Protein 2QGO (pdb70)

InterPro domains:
  IPR000361 Core domain, A-type assembly protein ATAP [PF01521] (3-112)
  IPR035903 HesB-like domain superfamily [G3DSA:2.60.300.12] (1-131)
  IPR035903 HesB-like domain superfamily [SSF89360] (2-110)

Sequence (114 aa):
LNIKFTDNAVDYLKRREILDKILILITDDGGGKYSIHFSIIWLDKVDPDYPVKIANEQNVKIYTSDFDKTMLGPNMVMDYNAGSLSLSSDEGLLDGSVDIGNGAALLKANKNVQ

Structure (mmCIF, N/CA/C/O backbone):
data_2QGO
#
_entry.id   2QGO
#
_cell.length_a   61.261
_cell.length_b   61.261
_cell.length_c   40.442
_cell.angle_alpha   90.00
_cell.angle_beta   90.00
_cell.angle_gamma   90.00
#
_symmetry.space_group_name_H-M   'P 41'
#
loop_
_entity.id
_entity.type
_entity.pdbx_description
1 polymer 'Putative Fe-S biosynthesis protein'
2 water water
#
loop_
_atom_site.group_PDB
_atom_site.id
_atom_site.type_symbol
_atom_site.label_atom_id
_atom_site.label_alt_id
_atom_site.label_comp_id
_atom_site.label_asym_id
_atom_site.label_entity_id
_atom_site.label_seq_id
_atom_site.pdbx_PDB_ins_code
_atom_site.Cartn_x
_atom_site.Cartn_y
_atom_site.Cartn_z
_atom_site.occupancy
_atom_site.B_iso_or_equiv
_atom_site.auth_seq_id
_atom_site.auth_comp_id
_atom_site.auth_asym_id
_atom_site.auth_atom_id
_atom_site.pdbx_PDB_model_num
ATOM 1 N N . LEU A 1 4 ? -12.132 28.154 23.308 1.00 33.62 4 LEU A N 1
ATOM 2 C CA . LEU A 1 4 ? -10.760 27.583 23.475 1.00 32.51 4 LEU A CA 1
ATOM 3 C C . LEU A 1 4 ? -9.781 28.263 22.540 1.00 30.65 4 LEU A C 1
ATOM 4 O O . LEU A 1 4 ? -10.048 28.418 21.350 1.00 29.10 4 LEU A O 1
ATOM 9 N N . ASN A 1 5 ? -8.638 28.663 23.068 1.00 28.52 5 ASN A N 1
ATOM 10 C CA . ASN A 1 5 ? -7.628 29.262 22.220 1.00 28.38 5 AS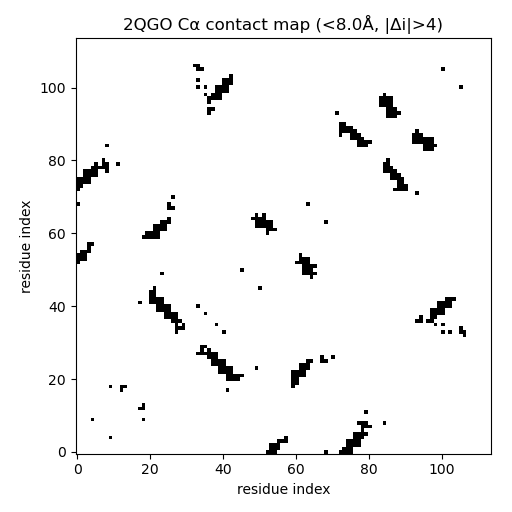N A CA 1
ATOM 11 C C . ASN A 1 5 ? -6.288 28.773 22.743 1.00 27.42 5 ASN A C 1
ATOM 12 O O . ASN A 1 5 ? -6.159 28.404 23.917 1.00 26.57 5 ASN A O 1
ATOM 17 N N . ILE A 1 6 ? -5.292 28.750 21.872 1.00 25.26 6 ILE A N 1
ATOM 18 C CA . ILE A 1 6 ? -3.987 28.263 22.273 1.00 25.87 6 ILE A CA 1
ATOM 19 C C . ILE A 1 6 ? -2.871 28.984 21.550 1.00 25.19 6 ILE A C 1
ATOM 20 O O . ILE A 1 6 ? -3.050 29.468 20.437 1.00 26.57 6 ILE A O 1
ATOM 25 N N . LYS A 1 7 ? -1.714 29.046 22.188 1.00 25.82 7 LYS A N 1
ATOM 26 C CA . LYS A 1 7 ? -0.547 29.677 21.584 1.00 27.53 7 LYS A CA 1
ATOM 27 C C . LYS A 1 7 ? 0.638 28.738 21.777 1.00 26.77 7 LYS A C 1
ATOM 28 O O . LYS A 1 7 ? 0.749 28.079 22.818 1.00 24.11 7 LYS A O 1
ATOM 34 N N . PHE A 1 8 ? 1.502 28.658 20.766 1.00 26.09 8 PHE A N 1
ATOM 35 C CA . PHE A 1 8 ? 2.690 27.809 20.834 1.00 25.99 8 PHE A CA 1
ATOM 36 C C . PHE A 1 8 ? 3.913 28.716 20.919 1.00 27.06 8 PHE A C 1
ATOM 37 O O . PHE A 1 8 ? 4.093 29.594 20.074 1.00 25.73 8 PHE A O 1
ATOM 45 N N . THR A 1 9 ? 4.754 28.509 21.928 1.00 26.42 9 THR A N 1
ATOM 46 C CA . THR A 1 9 ? 5.956 29.322 22.071 1.00 27.00 9 THR A CA 1
ATOM 47 C C . THR A 1 9 ? 6.906 29.035 20.904 1.00 27.77 9 THR A C 1
ATOM 48 O O . THR A 1 9 ? 6.696 28.089 20.139 1.00 26.81 9 THR A O 1
ATOM 52 N N . ASP A 1 10 ? 7.949 29.847 20.767 1.00 27.11 10 ASP A N 1
ATOM 53 C CA . ASP A 1 10 ? 8.905 29.642 19.689 1.00 28.64 10 ASP A CA 1
ATOM 54 C C . ASP A 1 10 ? 9.540 28.258 19.752 1.00 28.22 10 ASP A C 1
ATOM 55 O O . ASP A 1 10 ? 9.721 27.602 18.727 1.00 27.42 10 ASP A O 1
ATOM 60 N N . ASN A 1 11 ? 9.883 27.816 20.955 1.00 28.66 11 ASN A N 1
ATOM 61 C CA . ASN A 1 11 ? 10.506 26.510 21.131 1.00 28.68 11 ASN A CA 1
ATOM 62 C C . ASN A 1 11 ? 9.548 25.367 20.802 1.00 28.58 11 ASN A C 1
ATOM 63 O O . ASN A 1 11 ? 9.973 24.328 20.293 1.00 28.85 11 ASN A O 1
ATOM 68 N N . ALA A 1 12 ? 8.258 25.551 21.086 1.00 26.68 12 ALA A N 1
ATOM 69 C CA . ALA A 1 12 ? 7.273 24.522 20.773 1.00 25.93 12 ALA A CA 1
ATOM 70 C C . ALA A 1 12 ? 7.124 24.446 19.252 1.00 25.02 12 ALA A C 1
ATOM 71 O O . ALA A 1 12 ? 7.098 23.359 18.672 1.00 24.87 12 ALA A O 1
ATOM 73 N N . VAL A 1 13 ? 7.036 25.610 18.609 1.00 25.60 13 VAL A N 1
ATOM 74 C CA . VAL A 1 13 ? 6.904 25.675 17.155 1.00 26.24 13 VAL A CA 1
ATOM 75 C C . VAL A 1 13 ? 8.109 25.021 16.469 1.00 26.14 13 VAL A C 1
ATOM 76 O O . VAL A 1 13 ? 7.953 24.219 15.544 1.00 25.03 13 VAL A O 1
ATOM 80 N N . ASP A 1 14 ? 9.310 25.371 16.919 1.00 27.49 14 ASP A N 1
ATOM 81 C CA . ASP A 1 14 ? 10.521 24.794 16.344 1.00 28.62 14 ASP A CA 1
ATOM 82 C C . ASP A 1 14 ? 10.490 23.282 16.471 1.00 27.48 14 ASP A C 1
ATOM 83 O O . ASP A 1 14 ? 10.771 22.562 15.514 1.00 27.63 14 ASP A O 1
ATOM 88 N N . TYR A 1 15 ? 10.140 22.808 17.661 1.00 27.26 15 TYR A N 1
ATOM 89 C CA . TYR A 1 15 ? 10.078 21.376 17.908 1.00 27.66 15 TYR A CA 1
ATOM 90 C C . TYR A 1 15 ? 9.075 20.689 16.969 1.00 26.83 15 TYR A C 1
ATOM 91 O O . TYR A 1 15 ? 9.408 19.713 16.297 1.00 26.03 15 TYR A O 1
ATOM 100 N N . LEU A 1 16 ? 7.849 21.197 16.925 1.00 27.04 16 LEU A N 1
ATOM 101 C CA . LEU A 1 16 ? 6.834 20.608 16.054 1.00 27.26 16 LEU A CA 1
ATOM 102 C C . LEU A 1 16 ? 7.359 20.534 14.623 1.00 27.93 16 LEU A C 1
ATOM 103 O O . LEU A 1 16 ? 7.061 19.587 13.892 1.00 25.47 16 LEU A O 1
ATOM 108 N N . LYS A 1 17 ? 8.146 21.541 14.241 1.00 28.33 17 LYS A N 1
ATOM 109 C CA . LYS A 1 17 ? 8.757 21.602 12.917 1.00 30.18 17 LYS A CA 1
ATOM 110 C C . LYS A 1 17 ? 9.815 20.507 12.740 1.00 30.73 17 LYS A C 1
ATOM 111 O O . LYS A 1 17 ? 9.851 19.840 11.705 1.00 29.05 17 LYS A O 1
ATOM 117 N N . ARG A 1 18 ? 10.683 20.335 13.738 1.00 30.60 18 ARG A N 1
ATOM 118 C CA . ARG A 1 18 ? 11.722 19.302 13.676 1.00 32.29 18 ARG A CA 1
ATOM 119 C C . ARG A 1 18 ? 11.080 17.929 13.542 1.00 31.77 18 ARG A C 1
ATOM 120 O O . ARG A 1 18 ? 11.689 16.997 13.028 1.00 31.84 18 ARG A O 1
ATOM 128 N N . ARG A 1 19 ? 9.852 17.813 14.038 1.00 31.03 19 ARG A N 1
ATOM 129 C CA . ARG A 1 19 ? 9.108 16.564 13.979 1.00 31.18 19 ARG A CA 1
ATOM 130 C C . ARG A 1 19 ? 8.219 16.495 12.734 1.00 29.75 19 ARG A C 1
ATOM 131 O O . ARG A 1 19 ? 7.484 15.528 12.527 1.00 29.57 19 ARG A O 1
ATOM 139 N N . GLU A 1 20 ? 8.297 17.533 11.910 1.00 28.80 20 GLU A N 1
ATOM 140 C CA . GLU A 1 20 ? 7.538 17.614 10.662 1.00 29.53 20 GLU A CA 1
ATOM 141 C C . GLU A 1 20 ? 6.029 17.476 10.812 1.00 28.59 20 GLU A C 1
ATOM 142 O O . GLU A 1 20 ? 5.382 16.898 9.942 1.00 28.60 20 GLU A O 1
ATOM 148 N N . ILE A 1 21 ? 5.454 18.002 11.887 1.00 26.29 21 ILE A N 1
ATOM 149 C CA . ILE A 1 21 ? 4.015 17.870 12.074 1.00 26.70 21 ILE A CA 1
ATOM 150 C C . ILE A 1 21 ? 3.260 19.183 12.299 1.00 26.12 21 ILE A C 1
ATOM 151 O O . ILE A 1 21 ? 2.058 19.165 12.531 1.00 24.86 21 ILE A O 1
ATOM 156 N N . LEU A 1 22 ? 3.963 20.313 12.233 1.00 26.85 22 LEU A N 1
ATOM 157 C CA . LEU A 1 22 ? 3.337 21.614 12.463 1.00 28.31 22 LEU A CA 1
ATOM 158 C C . LEU A 1 22 ? 2.271 21.964 11.422 1.00 26.88 22 LEU A C 1
ATOM 159 O O . LEU A 1 22 ? 1.339 22.720 11.691 1.00 28.19 22 LEU A O 1
ATOM 164 N N . ASP A 1 23 ? 2.422 21.395 10.236 1.00 26.88 23 ASP A N 1
ATOM 165 C CA . ASP A 1 23 ? 1.522 21.625 9.114 1.00 27.39 23 ASP A CA 1
ATOM 166 C C . ASP A 1 23 ? 0.405 20.586 9.048 1.00 25.90 23 ASP A C 1
ATOM 167 O O . ASP A 1 23 ? -0.431 20.621 8.151 1.00 25.96 23 ASP A O 1
ATOM 172 N N . LYS A 1 24 ? 0.400 19.658 9.995 1.00 25.00 24 LYS A N 1
ATOM 173 C CA . LYS A 1 24 ? -0.585 18.592 10.013 1.00 24.18 24 LYS A CA 1
ATOM 174 C C . LYS A 1 24 ? -1.863 18.924 10.772 1.00 25.00 24 LYS A C 1
ATOM 175 O O . LYS A 1 24 ? -1.984 19.975 11.403 1.00 22.19 24 LYS A O 1
ATOM 181 N N . ILE A 1 25 ? -2.820 18.002 10.700 1.00 23.16 25 ILE A N 1
ATOM 182 C CA . ILE A 1 25 ? -4.055 18.157 11.438 1.00 22.93 25 ILE A CA 1
ATOM 183 C C . ILE A 1 25 ? -3.663 17.707 12.841 1.00 22.64 25 ILE A C 1
ATOM 184 O O . ILE A 1 25 ? -3.227 16.570 13.034 1.00 22.46 25 ILE A O 1
ATOM 189 N N . LEU A 1 26 ? -3.786 18.594 13.816 1.00 21.65 26 LEU A N 1
ATOM 190 C CA . LEU A 1 26 ? -3.421 18.236 15.184 1.00 21.90 26 LEU A CA 1
ATOM 191 C C . LEU A 1 26 ? -4.649 18.081 16.063 1.00 22.23 26 LEU A C 1
ATOM 192 O O . LEU A 1 26 ? -5.594 18.862 15.973 1.00 22.40 26 LEU A O 1
ATOM 197 N N . ILE A 1 27 ? -4.621 17.059 16.906 1.00 21.10 27 ILE A N 1
ATOM 198 C CA . ILE A 1 27 ? -5.716 16.774 17.817 1.00 23.12 27 ILE A CA 1
ATOM 199 C C . ILE A 1 27 ? -5.186 16.734 19.241 1.00 23.82 27 ILE A C 1
ATOM 200 O O . ILE A 1 27 ? -4.368 15.882 19.580 1.00 24.18 27 ILE A O 1
ATOM 205 N N . LEU A 1 28 ? -5.646 17.667 20.066 1.00 24.17 28 LEU A N 1
ATOM 206 C CA . LEU A 1 28 ? -5.231 17.725 21.463 1.00 26.06 28 LEU A CA 1
ATOM 207 C C . LEU A 1 28 ? -6.310 17.035 22.283 1.00 27.29 28 LEU A C 1
ATOM 208 O O . LEU A 1 28 ? -7.476 17.404 22.222 1.00 29.43 28 LEU A O 1
ATOM 213 N N . ILE A 1 29 ? -5.929 16.020 23.041 1.00 28.44 29 ILE A N 1
ATOM 214 C CA . ILE A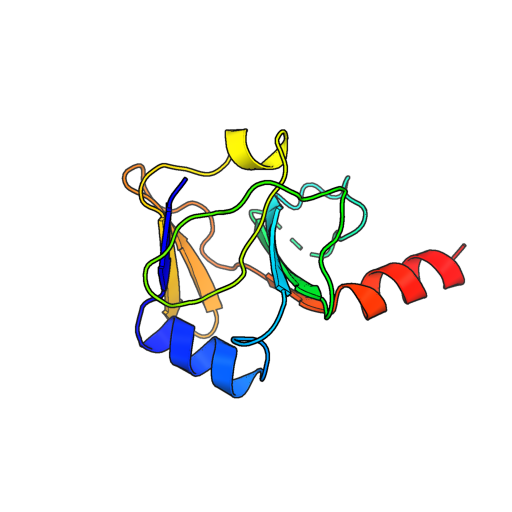 1 29 ? -6.904 15.306 23.848 1.00 29.95 29 ILE A CA 1
ATOM 215 C C . ILE A 1 29 ? -6.306 14.828 25.155 1.00 29.18 29 ILE A C 1
ATOM 216 O O . ILE A 1 29 ? -5.088 14.843 25.340 1.00 26.75 29 ILE A O 1
ATOM 221 N N . THR A 1 30 ? -7.180 14.417 26.068 1.00 30.44 30 THR A N 1
ATOM 222 C CA . THR A 1 30 ? -6.735 13.892 27.349 1.00 32.89 30 THR A CA 1
ATOM 223 C C . THR A 1 30 ? -6.466 12.441 27.019 1.00 32.49 30 THR A C 1
ATOM 224 O O . THR A 1 30 ? -7.067 11.886 26.104 1.00 34.33 30 THR A O 1
ATOM 228 N N . ASP A 1 31 ? -5.561 11.819 27.747 1.00 33.28 31 ASP A N 1
ATOM 229 C CA . ASP A 1 31 ? -5.263 10.428 27.484 1.00 32.81 31 ASP A CA 1
ATOM 230 C C . ASP A 1 31 ? -5.471 9.655 28.775 1.00 31.23 31 ASP A C 1
ATOM 231 O O . ASP A 1 31 ? -4.546 9.515 29.566 1.00 31.39 31 ASP A O 1
ATOM 236 N N . ASP A 1 32 ? -6.689 9.170 28.991 1.00 30.45 32 ASP A N 1
ATOM 237 C CA . ASP A 1 32 ? -6.996 8.411 30.192 1.00 30.00 32 ASP A CA 1
ATOM 238 C C . ASP A 1 32 ? -7.041 6.913 29.890 1.00 29.02 32 ASP A C 1
ATOM 239 O O . ASP A 1 32 ? -7.517 6.122 30.704 1.00 29.52 32 ASP A O 1
ATOM 244 N N . GLY A 1 33 ? -6.535 6.542 28.713 1.00 28.14 33 GLY A N 1
ATOM 245 C CA . GLY A 1 33 ? -6.518 5.153 28.289 1.00 26.82 33 GLY A CA 1
ATOM 246 C C . GLY A 1 33 ? -7.818 4.717 27.629 1.00 26.18 33 GLY A C 1
ATOM 247 O O . GLY A 1 33 ? -7.923 3.591 27.137 1.00 25.98 33 GLY A O 1
ATOM 248 N N . GLY A 1 34 ? -8.805 5.611 27.601 1.00 24.52 34 GLY A N 1
ATOM 249 C CA . GLY A 1 34 ? -10.096 5.267 27.028 1.00 24.72 34 GLY A CA 1
ATOM 250 C C . GLY A 1 34 ? -10.364 5.630 25.577 1.00 25.33 34 GLY A C 1
ATOM 251 O O . GLY A 1 34 ? -11.247 5.035 24.957 1.00 24.94 34 GLY A O 1
ATOM 252 N N . GLY A 1 35 ? -9.622 6.593 25.032 1.00 24.13 35 GLY A N 1
ATOM 253 C CA . GLY A 1 35 ? -9.837 7.006 23.650 1.00 25.09 35 GLY A CA 1
ATOM 254 C C . GLY A 1 35 ? -9.153 6.138 22.607 1.00 26.37 35 GLY A C 1
ATOM 255 O O . GLY A 1 35 ? -8.237 5.365 22.923 1.00 25.46 35 GLY A O 1
ATOM 256 N N . LYS A 1 36 ? -9.583 6.269 21.355 1.00 26.39 36 LYS A N 1
ATOM 257 C CA . LYS A 1 36 ? -8.996 5.474 20.284 1.00 27.98 36 LYS A CA 1
ATOM 258 C C . LYS A 1 36 ? -7.531 5.809 20.021 1.00 28.30 36 LYS A C 1
ATOM 259 O O . LYS A 1 36 ? -6.780 4.957 19.545 1.00 28.48 36 LYS A O 1
ATOM 265 N N . TYR A 1 37 ? -7.120 7.031 20.356 1.00 29.42 37 TYR A N 1
ATOM 266 C CA . TYR A 1 37 ? -5.735 7.457 20.145 1.00 29.16 37 TYR A CA 1
ATOM 267 C C . TYR A 1 37 ? -4.820 7.374 21.379 1.00 31.12 37 TYR A C 1
ATOM 268 O O . TYR A 1 37 ? -3.788 8.051 21.430 1.00 31.27 37 TYR A O 1
ATOM 277 N N . SER A 1 38 ? -5.172 6.542 22.356 1.00 31.81 38 SER A N 1
ATOM 278 C CA . SER A 1 38 ? -4.374 6.399 23.583 1.00 33.45 38 SER A CA 1
ATOM 279 C C . SER A 1 38 ? -2.875 6.116 23.374 1.00 34.98 38 SER A C 1
ATOM 280 O O . SER A 1 38 ? -2.502 5.247 22.596 1.00 35.07 38 SER A O 1
ATOM 283 N N . ILE A 1 39 ? -2.049 6.851 24.123 1.00 37.36 39 ILE A N 1
ATOM 284 C CA . ILE A 1 39 ? -0.573 6.816 24.114 1.00 39.80 39 ILE A CA 1
ATOM 285 C C . ILE A 1 39 ? 0.044 6.930 22.731 1.00 40.84 39 ILE A C 1
ATOM 286 O O . ILE A 1 39 ? -0.064 7.981 22.080 1.00 41.17 39 ILE A O 1
ATOM 291 N N . HIS A 1 49 ? -3.393 13.911 32.076 1.00 36.07 49 HIS A N 1
ATOM 292 C CA . HIS A 1 49 ? -2.379 13.763 31.031 1.00 35.60 49 HIS A CA 1
ATOM 293 C C . HIS A 1 49 ? -2.951 14.059 29.644 1.00 33.96 49 HIS A C 1
ATOM 294 O O . HIS A 1 49 ? -4.112 13.758 29.360 1.00 32.98 49 HIS A O 1
ATOM 301 N N . PHE A 1 50 ? -2.136 14.654 28.780 1.00 31.58 50 PHE A N 1
ATOM 302 C CA . PHE A 1 50 ? -2.593 14.970 27.434 1.00 28.96 50 PHE A CA 1
ATOM 303 C C . PHE A 1 50 ? -1.598 14.563 26.368 1.00 27.38 50 PHE A C 1
ATOM 304 O O . PHE A 1 50 ? -0.426 14.312 26.640 1.00 27.73 50 PHE A O 1
ATOM 312 N N . SER A 1 51 ? -2.076 14.494 25.138 1.00 26.59 51 SER A N 1
ATOM 313 C CA . SER A 1 51 ? -1.197 14.162 24.038 1.00 26.75 51 SER A CA 1
ATOM 314 C C . SER A 1 51 ? -1.658 14.840 22.767 1.00 25.05 51 SER A C 1
ATOM 315 O O . SER A 1 51 ? -2.829 15.215 22.625 1.00 24.13 51 SER A O 1
ATOM 318 N N . ILE A 1 52 ? -0.712 15.037 21.863 1.00 24.32 52 ILE A N 1
ATOM 319 C CA . ILE A 1 52 ? -0.990 15.648 20.570 1.00 24.77 52 ILE A CA 1
ATOM 320 C C . ILE A 1 52 ? -0.995 14.533 19.544 1.00 23.79 52 ILE A C 1
ATOM 321 O O . ILE A 1 52 ? -0.007 13.825 19.380 1.00 22.83 52 ILE A O 1
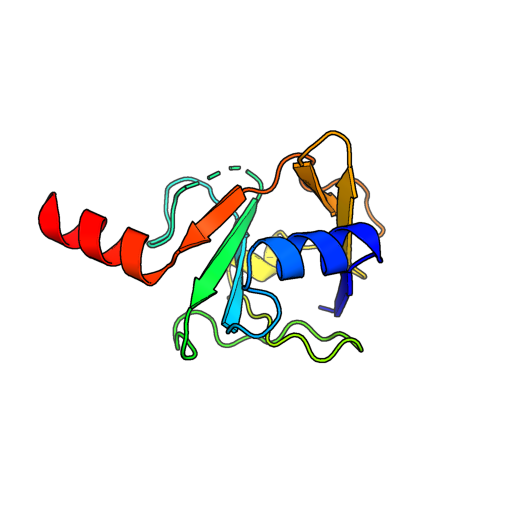ATOM 326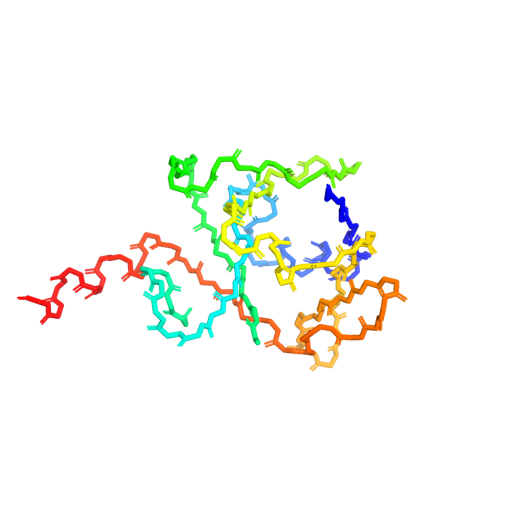 N N . ILE A 1 53 ? -2.112 14.381 18.855 1.00 22.88 53 ILE A N 1
ATOM 327 C CA . ILE A 1 53 ? -2.224 13.355 17.837 1.00 22.63 53 ILE A CA 1
ATOM 328 C C . ILE A 1 53 ? -2.219 14.057 16.494 1.00 21.34 53 ILE A C 1
ATOM 329 O O . ILE A 1 53 ? -2.965 15.011 16.302 1.00 21.19 53 ILE A O 1
ATOM 334 N N . TRP A 1 54 ? -1.376 13.614 15.569 1.00 21.51 54 TRP A N 1
ATOM 335 C CA . TRP A 1 54 ? -1.374 14.245 14.257 1.00 21.43 54 TRP A CA 1
ATOM 336 C C . TRP A 1 54 ? -1.953 13.337 13.172 1.00 21.73 54 TRP A C 1
ATOM 337 O O . TRP A 1 54 ? -1.790 12.117 13.208 1.00 22.39 54 TRP A O 1
ATOM 348 N N . LEU A 1 55 ? -2.649 13.951 12.221 1.00 21.61 55 LEU A N 1
ATOM 349 C CA . LEU A 1 55 ? -3.271 13.230 11.113 1.00 25.06 55 LEU A CA 1
ATOM 350 C C . LEU A 1 55 ? -3.072 14.023 9.827 1.00 25.04 55 LEU A C 1
ATOM 351 O O . LEU A 1 55 ? -2.561 15.144 9.853 1.00 24.35 55 LEU A O 1
ATOM 356 N N . ASP A 1 56 ? -3.474 13.445 8.699 1.00 28.40 56 ASP A N 1
ATOM 357 C CA . ASP A 1 56 ? -3.340 14.159 7.432 1.00 31.43 56 ASP A CA 1
ATOM 358 C C . ASP A 1 56 ? -4.653 14.752 6.943 1.00 31.32 56 ASP A C 1
ATOM 359 O O . ASP A 1 56 ? -4.672 15.582 6.039 1.00 31.14 56 ASP A O 1
ATOM 364 N N . LYS A 1 57 ? -5.744 14.331 7.575 1.00 32.41 57 LYS A N 1
ATOM 365 C CA . LYS A 1 57 ? -7.079 14.821 7.268 1.00 33.30 57 LYS A CA 1
ATOM 366 C C . LYS A 1 57 ? -7.830 14.911 8.588 1.00 31.90 57 LYS A C 1
ATOM 367 O O . LYS A 1 57 ? -7.447 14.281 9.578 1.00 30.82 57 LYS A O 1
ATOM 373 N N . VAL A 1 58 ? -8.891 15.701 8.607 1.00 30.58 58 VAL A N 1
ATOM 374 C CA . VAL A 1 58 ? -9.680 15.879 9.816 1.00 31.23 58 VAL A CA 1
ATOM 375 C C . VAL A 1 58 ? -10.401 14.602 10.239 1.00 31.65 58 VAL A C 1
ATOM 376 O O . VAL A 1 58 ? -10.796 13.785 9.401 1.00 31.27 58 VAL A O 1
ATOM 380 N N . ASP A 1 59 ? -10.548 14.429 11.548 1.00 30.34 59 ASP A N 1
ATOM 381 C CA . ASP A 1 59 ? -11.257 13.283 12.111 1.00 30.91 59 ASP A CA 1
ATOM 382 C C . ASP A 1 59 ? -12.597 13.842 12.602 1.00 31.17 59 ASP A C 1
ATOM 383 O O . ASP A 1 59 ? -12.632 14.676 13.505 1.00 28.89 59 ASP A O 1
ATOM 388 N N . PRO A 1 60 ? -13.714 13.399 12.003 1.00 32.91 60 PRO A N 1
ATOM 389 C CA . PRO A 1 60 ? -15.030 13.896 12.426 1.00 32.92 60 PRO A CA 1
ATOM 390 C C . PRO A 1 60 ? -15.350 13.709 13.913 1.00 33.46 60 PRO A C 1
ATOM 391 O O . PRO A 1 60 ? -16.219 14.393 14.448 1.00 32.90 60 PRO A O 1
ATOM 395 N N . ASP A 1 61 ? -14.659 12.790 14.583 1.00 33.29 61 ASP A N 1
ATOM 396 C CA . ASP A 1 61 ? -14.882 12.587 16.016 1.00 33.86 61 ASP A CA 1
ATOM 397 C C . ASP A 1 61 ? -14.264 13.739 16.822 1.00 32.87 61 ASP A C 1
ATOM 398 O O . ASP A 1 61 ? -14.502 13.862 18.027 1.00 33.65 61 ASP A O 1
ATOM 403 N N . TYR A 1 62 ? -13.470 14.574 16.157 1.00 30.44 62 TYR A N 1
ATOM 404 C CA . TYR A 1 62 ? -12.808 15.708 16.815 1.00 29.48 62 TYR A CA 1
ATOM 405 C C . TYR A 1 62 ? -12.969 16.941 15.931 1.00 30.05 62 TYR A C 1
ATOM 406 O O . TYR A 1 62 ? -12.007 17.402 15.315 1.00 29.37 62 TYR A O 1
ATOM 415 N N . PRO A 1 63 ? -14.186 17.510 15.890 1.00 30.19 63 PRO A N 1
ATOM 416 C CA . PRO A 1 63 ? -14.554 18.679 15.093 1.00 29.99 63 PRO A CA 1
ATOM 417 C C . PRO A 1 63 ? -14.336 20.067 15.670 1.00 29.32 63 PRO A C 1
ATOM 418 O O . PRO A 1 63 ? -14.355 21.050 14.925 1.00 29.95 63 PRO A O 1
ATOM 422 N N . VAL A 1 64 ? -14.152 20.157 16.982 1.00 28.99 64 VAL A N 1
ATOM 423 C CA . VAL A 1 64 ? -13.981 21.448 17.631 1.00 28.96 64 VAL A CA 1
ATOM 424 C C . VAL A 1 64 ? -12.616 22.086 17.411 1.00 29.32 64 VAL A C 1
ATOM 425 O O . VAL A 1 64 ? -11.582 21.531 17.781 1.00 29.03 64 VAL A O 1
ATOM 429 N N . LYS A 1 65 ? -12.627 23.273 16.819 1.00 28.90 65 LYS A N 1
ATOM 430 C CA . LYS A 1 65 ? -11.394 23.981 16.538 1.00 29.12 65 LYS A CA 1
ATOM 431 C C . LYS A 1 65 ? -10.893 24.766 17.732 1.00 28.50 65 LYS A C 1
ATOM 432 O O . LYS A 1 65 ? -11.668 25.387 18.457 1.00 29.88 65 LYS A O 1
ATOM 438 N N . ILE A 1 66 ? -9.586 24.710 17.942 1.00 27.60 66 ILE A N 1
ATOM 439 C CA . ILE A 1 66 ? -8.960 25.447 19.0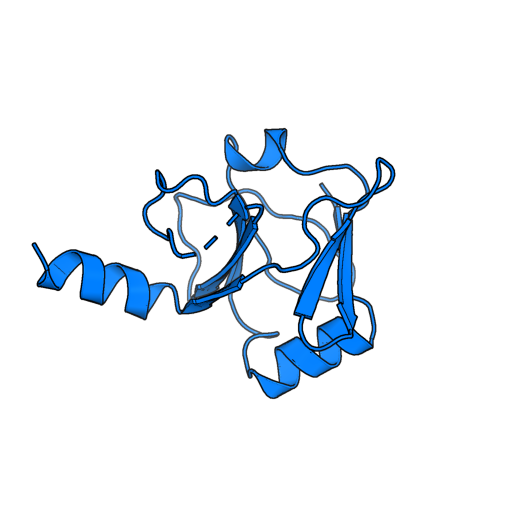12 1.00 25.85 66 ILE A CA 1
ATOM 440 C C . ILE A 1 66 ? -8.339 26.628 18.294 1.00 26.67 66 ILE A C 1
ATOM 441 O O . ILE A 1 66 ? -7.426 26.464 17.485 1.00 26.57 66 ILE A O 1
ATOM 446 N N . ALA A 1 67 ? -8.865 27.815 18.573 1.00 26.40 67 ALA A N 1
ATOM 447 C CA . ALA A 1 67 ? -8.381 29.029 17.944 1.00 25.25 67 ALA A CA 1
ATOM 448 C C . ALA A 1 67 ? -6.933 29.340 18.304 1.00 25.01 67 ALA A C 1
ATOM 449 O O . ALA A 1 67 ? -6.486 29.088 19.419 1.00 25.42 67 ALA A O 1
ATOM 451 N N . ASN A 1 68 ? -6.208 29.873 17.327 1.00 23.92 68 ASN A N 1
ATOM 452 C CA . ASN A 1 68 ? -4.819 30.275 17.487 1.00 24.40 68 ASN A CA 1
ATOM 453 C C . ASN A 1 68 ? -4.518 31.244 16.356 1.00 25.06 68 ASN A C 1
ATOM 454 O O . ASN A 1 68 ? -5.226 31.279 15.356 1.00 24.18 68 ASN A O 1
ATOM 459 N N . GLU A 1 69 ? -3.462 32.025 16.517 1.00 26.03 69 GLU A N 1
ATOM 460 C CA . GLU A 1 69 ? -3.085 33.001 15.510 1.00 27.21 69 GLU A CA 1
ATOM 461 C C . GLU A 1 69 ? -1.824 32.547 14.801 1.00 26.30 69 GLU A C 1
ATOM 462 O O . GLU A 1 69 ? -1.128 33.345 14.185 1.00 24.85 69 GLU A O 1
ATOM 468 N N . GLN A 1 70 ? -1.544 31.251 14.872 1.00 24.85 70 GLN A N 1
ATOM 469 C CA . GLN A 1 70 ? -0.347 30.719 14.246 1.00 23.07 70 GLN A CA 1
ATOM 470 C C . GLN A 1 70 ? -0.600 29.786 13.063 1.00 23.03 70 GLN A C 1
ATOM 471 O O . GLN A 1 70 ? 0.312 29.112 12.583 1.00 21.89 70 GLN A O 1
ATOM 477 N N . ASN A 1 71 ? -1.844 29.769 12.592 1.00 21.73 71 ASN A N 1
ATOM 478 C CA . ASN A 1 71 ? -2.230 28.961 11.440 1.00 23.53 71 ASN A CA 1
ATOM 479 C C . ASN A 1 71 ? -2.079 27.471 11.662 1.00 22.59 71 ASN A C 1
ATOM 480 O O . ASN A 1 71 ? -1.788 26.729 10.732 1.00 22.32 71 ASN A O 1
ATOM 485 N N . VAL A 1 72 ? -2.275 27.041 12.899 1.00 22.94 72 VAL A N 1
ATOM 486 C CA . VAL A 1 72 ? -2.173 25.633 13.224 1.00 23.26 72 VAL A CA 1
ATOM 487 C C . VAL A 1 72 ? -3.569 25.025 13.168 1.00 23.71 72 VAL A C 1
ATOM 488 O O . VAL A 1 72 ? -4.514 25.556 13.757 1.00 24.13 72 VAL A O 1
ATOM 492 N N . LYS A 1 73 ? -3.702 23.921 12.445 1.00 23.64 73 LYS A N 1
ATOM 493 C CA . LYS A 1 73 ? -4.988 23.245 12.338 1.00 24.57 73 LYS A CA 1
ATOM 494 C C . LYS A 1 73 ? -5.085 22.269 13.508 1.00 23.89 73 LYS A C 1
ATOM 495 O O . LYS A 1 73 ? -4.769 21.089 13.369 1.00 23.30 73 LYS A O 1
ATOM 501 N N . ILE A 1 74 ? -5.500 22.786 14.662 1.00 22.64 74 ILE A N 1
ATOM 502 C CA . ILE A 1 74 ? -5.614 21.981 15.874 1.00 23.42 74 ILE A CA 1
ATOM 503 C C . ILE A 1 74 ? -7.058 21.830 16.327 1.00 24.17 74 ILE A C 1
ATOM 504 O O . ILE A 1 74 ? -7.808 22.798 16.383 1.00 26.02 74 ILE A O 1
ATOM 509 N N . TYR A 1 75 ? -7.431 20.599 16.660 1.00 24.36 75 TYR A N 1
ATOM 510 C CA . TYR A 1 75 ? -8.794 20.266 17.071 1.00 24.22 75 TYR A CA 1
ATOM 511 C C . TYR A 1 75 ? -8.878 19.506 18.391 1.00 23.89 75 TYR A C 1
ATOM 512 O O . TYR A 1 75 ? -7.868 19.115 18.969 1.00 20.60 75 TYR A O 1
ATOM 521 N N . THR A 1 76 ? -10.114 19.296 18.838 1.00 24.57 76 THR A N 1
ATOM 522 C CA . THR A 1 76 ? -10.403 18.539 20.047 1.00 24.92 76 THR A CA 1
ATOM 523 C C . THR A 1 76 ? -11.869 18.104 19.981 1.00 25.79 76 THR A C 1
ATOM 524 O O . THR A 1 76 ? -12.538 18.327 18.974 1.00 23.75 76 THR A O 1
ATOM 528 N N . SER A 1 77 ? -12.362 17.467 21.037 1.00 26.64 77 SER A N 1
ATOM 529 C CA . SER A 1 77 ? -13.750 17.015 21.059 1.00 27.34 77 SER A CA 1
ATOM 530 C C . SER A 1 77 ? -14.522 17.669 22.195 1.00 28.31 77 SER A C 1
ATOM 531 O O . SER A 1 77 ? -13.941 18.319 23.069 1.00 27.62 77 SER A O 1
ATOM 534 N N . ASP A 1 78 ? -15.838 17.509 22.183 1.00 31.58 78 ASP A N 1
ATOM 535 C CA . ASP A 1 78 ? -16.650 18.108 23.230 1.00 33.73 78 ASP A CA 1
ATOM 536 C C . ASP A 1 78 ? -16.273 17.518 24.579 1.00 33.15 78 ASP A C 1
ATOM 537 O O . ASP A 1 78 ? -16.262 18.208 25.598 1.00 34.30 78 ASP A O 1
ATOM 542 N N . PHE A 1 79 ? -15.920 16.243 24.585 1.00 33.58 79 PHE A N 1
ATOM 543 C CA . PHE A 1 79 ? -15.514 15.600 25.826 1.00 33.02 79 PHE A CA 1
ATOM 544 C C . PHE A 1 79 ? -14.176 16.126 26.337 1.00 32.80 79 PHE A C 1
ATOM 545 O O . PHE A 1 79 ? -14.022 16.442 27.520 1.00 31.71 79 PHE A O 1
ATOM 553 N N . ASP A 1 80 ? -13.196 16.182 25.443 1.00 32.94 80 ASP A N 1
ATOM 554 C CA . ASP A 1 80 ? -11.861 16.636 25.813 1.00 34.52 80 ASP A CA 1
ATOM 555 C C . ASP A 1 80 ? -11.768 18.121 26.165 1.00 34.31 80 ASP A C 1
ATOM 556 O O . ASP A 1 80 ? -10.907 18.510 26.945 1.00 33.76 80 ASP A O 1
ATOM 561 N N . LYS A 1 81 ? -12.652 18.950 25.617 1.00 34.71 81 LYS A N 1
ATOM 562 C CA . LYS A 1 81 ? -12.577 20.379 25.912 1.00 37.10 81 LYS A CA 1
ATOM 563 C C . LYS A 1 81 ? -12.909 20.749 27.355 1.00 37.57 81 LYS A C 1
ATOM 564 O O . LYS A 1 81 ? -12.503 21.813 27.831 1.00 37.46 81 LYS A O 1
ATOM 570 N N . THR A 1 82 ? -13.625 19.881 28.065 1.00 38.18 82 THR A N 1
ATOM 571 C CA . THR A 1 82 ? -13.970 20.181 29.447 1.00 39.58 82 THR A CA 1
ATOM 572 C C . THR A 1 82 ? -12.755 20.100 30.370 1.00 39.57 82 THR A C 1
ATOM 573 O O . THR A 1 82 ? -12.737 20.723 31.439 1.00 39.58 82 THR A O 1
ATOM 577 N N . MET A 1 83 ? -11.734 19.351 29.962 1.00 39.57 83 MET A N 1
ATOM 578 C CA . MET A 1 83 ? -10.528 19.239 30.776 1.00 40.29 83 MET A CA 1
ATOM 579 C C . MET A 1 83 ? -9.406 20.165 30.311 1.00 39.68 83 MET A C 1
ATOM 580 O O . MET A 1 83 ? -8.318 20.176 30.894 1.00 39.69 83 MET A O 1
ATOM 585 N N . LEU A 1 84 ? -9.661 20.931 29.254 1.00 38.19 84 LEU A N 1
ATOM 586 C CA . LEU A 1 84 ? -8.658 21.866 28.760 1.00 37.98 84 LEU A CA 1
ATOM 587 C C . LEU A 1 84 ? -8.925 23.157 29.513 1.00 38.86 84 LEU A C 1
ATOM 588 O O . LEU A 1 84 ? -9.899 23.239 30.266 1.00 39.65 84 LEU A O 1
ATOM 593 N N . GLY A 1 85 ? -8.073 24.160 29.335 1.00 38.70 85 GLY A N 1
ATOM 594 C CA . GLY A 1 85 ? -8.282 25.401 30.058 1.00 37.91 85 GLY A CA 1
ATOM 595 C C . GLY A 1 85 ? -8.280 26.619 29.168 1.00 37.83 85 GLY A C 1
ATOM 596 O O . GLY A 1 85 ? -7.999 26.511 27.977 1.00 37.74 85 GLY A O 1
ATOM 597 N N . PRO A 1 86 ? -8.588 27.801 29.721 1.00 37.53 86 PRO A N 1
ATOM 598 C CA . PRO A 1 86 ? -8.623 29.059 28.966 1.00 35.19 86 PRO A CA 1
ATOM 599 C C . PRO A 1 86 ? -7.236 29.629 28.684 1.00 33.38 86 PRO A C 1
ATOM 600 O O . PRO A 1 86 ? -6.366 29.622 29.557 1.00 32.78 86 PRO A O 1
ATOM 604 N N . ASN A 1 87 ? -7.042 30.118 27.461 1.00 30.35 87 ASN A N 1
ATOM 605 C CA . ASN A 1 87 ? -5.774 30.709 27.034 1.00 29.05 87 ASN A CA 1
ATOM 606 C C . ASN A 1 87 ? -4.611 29.744 27.237 1.00 27.20 87 ASN A C 1
ATOM 607 O O . ASN A 1 87 ? -3.682 30.014 28.001 1.00 26.57 87 ASN A O 1
ATOM 612 N N . MET A 1 88 ? -4.662 28.617 26.536 1.00 25.89 88 MET A N 1
ATOM 613 C CA . MET A 1 88 ? -3.617 27.618 26.646 1.00 24.29 88 MET A CA 1
ATOM 614 C C . MET A 1 88 ? -2.334 27.992 25.927 1.00 23.19 88 MET A C 1
ATOM 615 O O . MET A 1 88 ? -2.333 28.702 24.925 1.00 22.50 88 MET A O 1
ATOM 620 N N . VAL A 1 89 ? -1.238 27.493 26.469 1.00 22.88 89 VAL A N 1
ATOM 621 C CA . VAL A 1 89 ? 0.073 27.716 25.913 1.00 21.76 89 VAL A CA 1
ATOM 622 C C . VAL A 1 89 ? 0.786 26.371 25.856 1.00 21.74 89 VAL A C 1
ATOM 623 O O . VAL A 1 89 ? 0.784 25.617 26.831 1.00 21.75 89 VAL A O 1
ATOM 627 N N . MET A 1 90 ? 1.362 26.057 24.701 1.00 20.83 90 MET A N 1
ATOM 628 C CA . MET A 1 90 ? 2.124 24.823 24.552 1.00 21.96 90 MET A CA 1
ATOM 629 C C . MET A 1 90 ? 3.586 25.264 24.464 1.00 20.03 90 MET A C 1
ATOM 630 O O . MET A 1 90 ? 3.946 26.107 23.653 1.00 20.01 90 MET A O 1
ATOM 635 N N . ASP A 1 91 ? 4.423 24.702 25.322 1.00 22.56 91 ASP A N 1
ATOM 636 C CA . ASP A 1 91 ? 5.837 25.050 25.336 1.00 24.44 91 ASP A CA 1
ATOM 637 C C . ASP A 1 91 ? 6.686 23.791 25.210 1.00 25.20 91 ASP A C 1
ATOM 638 O O . ASP A 1 91 ? 6.170 22.675 25.288 1.00 26.47 91 ASP A O 1
ATOM 643 N N . TYR A 1 92 ? 7.983 23.976 25.001 1.00 27.45 92 TYR A N 1
ATOM 644 C CA . TYR A 1 92 ? 8.906 22.861 24.870 1.00 29.30 92 TYR A CA 1
ATOM 645 C C . TYR A 1 92 ? 10.218 23.212 25.565 1.00 32.22 92 TYR A C 1
ATOM 646 O O . TYR A 1 92 ? 10.824 24.232 25.264 1.00 31.60 92 TYR A O 1
ATOM 655 N N . ASN A 1 93 ? 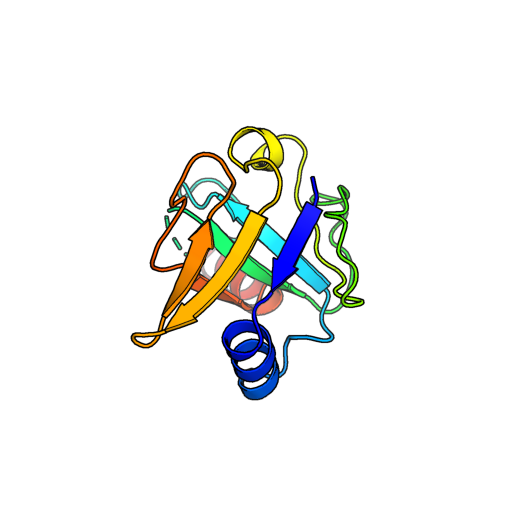10.645 22.373 26.501 1.00 36.24 93 ASN A N 1
ATOM 656 C CA . ASN A 1 93 ? 11.903 22.590 27.224 1.00 40.72 93 ASN A CA 1
ATOM 657 C C . ASN A 1 93 ? 12.183 21.366 28.086 1.00 40.77 93 ASN A C 1
ATOM 658 O O . ASN A 1 93 ? 11.264 20.629 28.437 1.00 40.63 93 ASN A O 1
ATOM 663 N N . ALA A 1 94 ? 13.448 21.131 28.417 1.00 41.94 94 ALA A N 1
ATOM 664 C CA . ALA A 1 94 ? 13.786 19.954 29.212 1.00 41.91 94 ALA A CA 1
ATOM 665 C C . ALA A 1 94 ? 13.411 18.696 28.412 1.00 41.25 94 ALA A C 1
ATOM 666 O O . ALA A 1 94 ? 13.089 17.652 28.988 1.00 42.28 94 ALA A O 1
ATOM 668 N N . GLY A 1 95 ? 13.440 18.819 27.086 1.00 40.16 95 GLY A N 1
ATOM 669 C CA . GLY A 1 95 ? 13.110 17.709 26.209 1.00 38.27 95 GLY A CA 1
ATOM 670 C C . GLY A 1 95 ? 11.655 17.273 26.191 1.00 37.27 95 GLY A C 1
ATOM 671 O O . GLY A 1 95 ? 11.348 16.163 25.749 1.00 37.45 95 GLY A O 1
ATOM 672 N N . SER A 1 96 ? 10.744 18.122 26.652 1.00 36.36 96 SER A N 1
ATOM 673 C CA . SER A 1 96 ? 9.340 17.733 26.653 1.00 35.44 96 SER A CA 1
ATOM 674 C C . SER A 1 96 ? 8.348 18.838 26.305 1.00 33.49 96 SER A C 1
ATOM 675 O O . SER A 1 96 ? 8.590 20.017 26.551 1.00 31.86 96 SER A O 1
ATOM 678 N N . LEU A 1 97 ? 7.228 18.437 25.713 1.00 32.47 97 LEU A N 1
ATOM 679 C CA . LEU A 1 97 ? 6.161 19.369 25.368 1.00 30.81 97 LEU A CA 1
ATOM 680 C C . LEU A 1 97 ? 5.373 19.560 26.652 1.00 29.84 97 LEU A C 1
ATOM 681 O O . LEU A 1 97 ? 5.097 18.594 27.355 1.00 29.31 97 LEU A O 1
ATOM 686 N N . SER A 1 98 ? 5.018 20.797 26.965 1.00 29.01 98 SER A N 1
ATOM 687 C CA . SER A 1 98 ? 4.254 21.070 28.170 1.00 28.60 98 SER A CA 1
ATOM 688 C C . SER A 1 98 ? 3.059 21.952 27.827 1.00 28.19 98 SER A C 1
ATOM 689 O O . SER A 1 98 ? 3.180 22.907 27.056 1.00 29.33 98 SER A O 1
ATOM 692 N N . LEU A 1 99 ? 1.909 21.623 28.402 1.00 27.13 99 LEU A N 1
ATOM 693 C CA . LEU A 1 99 ? 0.682 22.369 28.174 1.00 25.93 99 LEU A CA 1
ATOM 694 C C . LEU A 1 99 ? 0.234 23.056 29.460 1.00 26.02 99 LEU A C 1
ATOM 695 O O . LEU A 1 99 ? 0.242 22.451 30.530 1.00 26.17 99 LEU A O 1
ATOM 700 N N . SER A 1 100 ? -0.163 24.320 29.344 1.00 25.86 100 SER A N 1
ATOM 701 C CA . SER A 1 100 ? -0.610 25.096 30.492 1.00 27.17 100 SER A CA 1
ATOM 702 C C . SER A 1 100 ? -1.679 26.101 30.085 1.00 26.66 100 SER A C 1
ATOM 703 O O . SER A 1 100 ? -1.948 26.295 28.902 1.00 25.07 100 SER A O 1
ATOM 706 N N . SER A 1 101 ? -2.284 26.739 31.080 1.00 27.63 101 SER A N 1
ATOM 707 C CA . SER A 1 101 ? -3.323 27.739 30.844 1.00 26.47 101 SER A CA 1
ATOM 708 C C . SER A 1 101 ? -3.252 28.793 31.944 1.00 26.32 101 SER A C 1
ATOM 709 O O . SER A 1 101 ? -2.299 28.815 32.720 1.00 23.19 101 SER A O 1
ATOM 712 N N . ASP A 1 102 ? -4.264 29.657 32.015 1.00 28.03 102 ASP A N 1
ATOM 713 C CA . ASP A 1 102 ? -4.298 30.693 33.048 1.00 29.84 102 ASP A CA 1
ATOM 714 C C . ASP A 1 102 ? -4.446 30.075 34.438 1.00 30.58 102 ASP A C 1
ATOM 715 O O . ASP A 1 102 ? -4.126 30.710 35.443 1.00 30.60 102 ASP A O 1
ATOM 720 N N . GLU A 1 103 ? -4.925 28.835 34.490 1.00 31.67 103 GLU A N 1
ATOM 721 C CA . GLU A 1 103 ? -5.128 28.143 35.758 1.00 32.09 103 GLU A CA 1
ATOM 722 C C . GLU A 1 103 ? -3.894 27.382 36.241 1.00 31.16 103 GLU A C 1
ATOM 723 O O . GLU A 1 103 ? -3.869 26.876 37.368 1.00 31.30 103 GLU A O 1
ATOM 729 N N . GLY A 1 104 ? -2.868 27.306 35.399 1.00 28.81 104 GLY A N 1
ATOM 730 C CA . GLY A 1 104 ? -1.656 26.611 35.788 1.00 27.58 104 GLY A CA 1
ATOM 731 C C . GLY A 1 104 ? -1.211 25.526 34.822 1.00 28.97 104 GLY A C 1
ATOM 732 O O . GLY A 1 104 ? -1.687 25.458 33.688 1.00 26.95 104 GLY A O 1
ATOM 733 N N . LEU A 1 105 ? -0.290 24.677 35.278 1.00 27.89 105 LEU A N 1
ATOM 734 C CA . LEU A 1 105 ? 0.233 23.593 34.458 1.00 28.84 105 LEU A CA 1
ATOM 735 C C . LEU A 1 105 ? -0.773 22.457 34.325 1.00 28.43 105 LEU A C 1
ATOM 736 O O . LEU A 1 105 ? -1.301 21.964 35.315 1.00 28.99 105 LEU A O 1
ATOM 741 N N . LEU A 1 106 ? -1.026 22.055 33.086 1.00 28.30 106 LEU A N 1
ATOM 742 C CA . LEU A 1 106 ? -1.963 20.979 32.773 1.00 28.60 106 LEU A CA 1
ATOM 743 C C . LEU A 1 106 ? -1.230 19.652 32.617 1.00 28.44 106 LEU A C 1
ATOM 744 O O . LEU A 1 106 ? -1.696 18.614 33.083 1.00 28.60 106 LEU A O 1
ATOM 749 N N . ASP A 1 107 ? -0.084 19.694 31.951 1.00 27.71 107 ASP A N 1
ATOM 750 C CA . ASP A 1 107 ? 0.71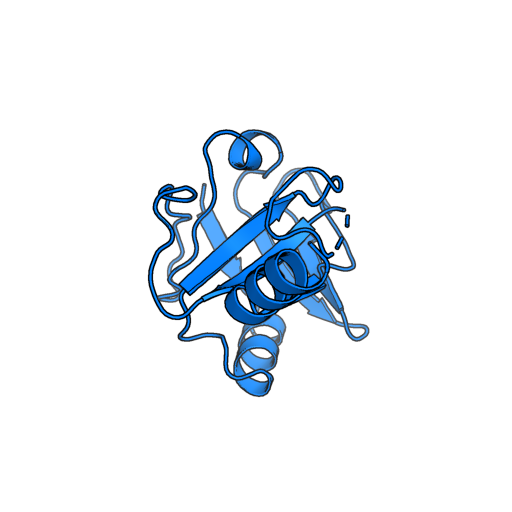3 18.497 31.737 1.00 27.74 107 ASP A CA 1
ATOM 751 C C . ASP A 1 107 ? 2.112 18.916 31.309 1.00 27.32 107 ASP A C 1
ATOM 752 O O . ASP A 1 107 ? 2.277 19.592 30.298 1.00 26.28 107 ASP A O 1
ATOM 757 N N . GLY A 1 108 ? 3.117 18.519 32.089 1.00 27.65 108 GLY A N 1
ATOM 758 C CA . GLY A 1 108 ? 4.492 18.873 31.780 1.00 26.77 108 GLY A CA 1
ATOM 759 C C . GLY A 1 108 ? 5.191 17.953 30.795 1.00 28.83 108 GLY A C 1
ATOM 760 O O . GLY A 1 108 ? 6.314 18.231 30.360 1.00 28.13 108 GLY A O 1
ATOM 761 N N . SER A 1 109 ? 4.542 16.849 30.437 1.00 29.11 109 SER A N 1
ATOM 762 C CA . SER A 1 109 ? 5.144 15.917 29.489 1.00 31.00 109 SER A CA 1
ATOM 763 C C . SER A 1 109 ? 4.098 15.359 28.530 1.00 29.30 109 SER A C 1
ATOM 764 O O . SER A 1 109 ? 3.705 14.194 28.625 1.00 28.45 109 SER A O 1
ATOM 767 N N . VAL A 1 110 ? 3.656 16.213 27.611 1.00 27.87 110 VAL A N 1
ATOM 768 C CA . VAL A 1 110 ? 2.658 15.856 26.609 1.00 27.17 110 VAL A CA 1
ATOM 769 C C . VAL A 1 110 ? 3.296 14.973 25.543 1.00 26.23 110 VAL A C 1
ATOM 770 O O . VAL A 1 110 ? 4.368 15.286 25.021 1.00 25.42 110 VAL A O 1
ATOM 774 N N . ASP A 1 111 ? 2.630 13.870 25.221 1.00 26.87 111 ASP A N 1
ATOM 775 C CA . ASP A 1 111 ? 3.131 12.947 24.209 1.00 29.27 111 ASP A CA 1
ATOM 776 C C . ASP A 1 111 ? 2.618 13.294 22.809 1.00 27.98 111 ASP A C 1
ATOM 777 O O . ASP A 1 111 ? 1.607 13.973 22.648 1.00 27.09 111 ASP A O 1
ATOM 782 N N . ILE A 1 112 ? 3.343 12.836 21.800 1.00 26.17 112 ILE A N 1
ATOM 783 C CA . ILE A 1 112 ? 2.950 13.052 20.420 1.00 26.40 112 ILE A CA 1
ATOM 784 C C . ILE A 1 112 ? 2.777 11.687 19.772 1.00 25.56 112 ILE A C 1
ATOM 785 O O . ILE A 1 112 ? 3.636 10.815 19.903 1.00 24.30 112 ILE A O 1
ATOM 790 N N . GLY A 1 113 ? 1.667 11.505 19.072 1.00 24.71 113 GLY A N 1
ATOM 791 C CA . GLY A 1 113 ? 1.435 10.236 18.422 1.00 24.57 113 GLY A CA 1
ATOM 792 C C . GLY A 1 113 ? 0.905 10.346 17.009 1.00 23.48 113 GLY A C 1
ATOM 793 O O . GLY A 1 113 ? 0.070 11.202 16.702 1.00 22.74 113 GLY A O 1
ATOM 794 N N . ASN A 1 114 ? 1.427 9.479 16.149 1.00 22.77 114 ASN A N 1
ATOM 795 C CA . ASN A 1 114 ? 1.012 9.384 14.758 1.00 21.75 114 ASN A CA 1
ATOM 796 C C . ASN A 1 114 ? -0.350 8.680 14.807 1.00 20.42 114 ASN A C 1
ATOM 797 O O . ASN A 1 114 ? -0.420 7.482 15.059 1.00 20.26 114 ASN A O 1
ATOM 802 N N . GLY A 1 115 ? -1.419 9.430 14.559 1.00 20.01 115 GLY A N 1
ATOM 803 C CA . GLY A 1 115 ? -2.760 8.872 14.614 1.00 21.13 115 GLY A CA 1
ATOM 804 C C . GLY A 1 115 ? -3.020 7.630 13.778 1.00 22.90 115 GLY A C 1
ATOM 805 O O . GLY A 1 115 ? -3.571 6.638 14.264 1.00 21.09 115 GLY A O 1
ATOM 806 N N . ALA A 1 116 ? -2.639 7.691 12.509 1.00 23.76 116 ALA A N 1
ATOM 807 C CA . ALA A 1 116 ? -2.840 6.566 11.616 1.00 25.34 116 ALA A CA 1
ATOM 808 C C . ALA A 1 116 ? -2.119 5.346 12.169 1.00 25.29 116 ALA A C 1
ATOM 809 O O . ALA A 1 116 ? -2.688 4.262 12.224 1.00 26.69 116 ALA A O 1
ATOM 811 N N . ALA A 1 117 ? -0.874 5.527 12.601 1.00 25.83 117 ALA A N 1
ATOM 812 C CA . ALA A 1 117 ? -0.104 4.415 13.144 1.00 26.38 117 ALA A CA 1
ATOM 813 C C . ALA A 1 117 ? -0.813 3.791 14.345 1.00 27.23 117 ALA A C 1
ATOM 814 O O . ALA A 1 117 ? -0.883 2.566 14.465 1.00 26.42 117 ALA A O 1
ATOM 816 N N . LEU A 1 118 ? -1.334 4.635 15.232 1.00 27.04 118 LEU A N 1
ATOM 817 C CA . LEU A 1 118 ? -2.058 4.160 16.410 1.00 27.75 118 LEU A CA 1
ATOM 818 C C . LEU A 1 118 ? -3.229 3.267 16.015 1.00 27.74 118 LEU A C 1
ATOM 819 O O . LEU A 1 118 ? -3.354 2.149 16.509 1.00 27.99 118 LEU A O 1
ATOM 824 N N . LEU A 1 119 ? -4.079 3.767 15.121 1.00 27.42 119 LEU A N 1
ATOM 825 C CA . LEU A 1 119 ? -5.243 3.014 14.656 1.00 29.08 119 LEU A CA 1
ATOM 826 C C . LEU A 1 119 ? -4.851 1.692 13.976 1.00 29.45 119 LEU A C 1
ATOM 827 O O . LEU A 1 119 ? -5.472 0.655 14.215 1.00 29.92 119 LEU A O 1
ATOM 832 N N . LYS A 1 120 ? -3.827 1.740 13.131 1.00 29.32 120 LYS A N 1
ATOM 833 C CA . LYS A 1 120 ? -3.351 0.559 12.418 1.00 30.99 120 LYS A CA 1
ATOM 834 C C . LYS A 1 120 ? -2.975 -0.557 13.394 1.00 31.90 120 LYS A C 1
ATOM 835 O O . LYS A 1 120 ? -3.412 -1.707 13.252 1.00 30.33 120 LYS A O 1
ATOM 841 N N . ALA A 1 121 ? -2.163 -0.211 14.388 1.00 31.04 121 ALA A N 1
ATOM 842 C CA . ALA A 1 121 ? -1.740 -1.175 15.395 1.00 32.94 121 ALA A CA 1
ATOM 843 C C . ALA A 1 121 ? -2.961 -1.648 16.182 1.00 33.68 121 ALA A C 1
ATOM 844 O O . ALA A 1 121 ? -3.092 -2.836 16.490 1.00 34.25 121 ALA A O 1
ATOM 846 N N . ASN A 1 122 ? -3.854 -0.714 16.502 1.00 33.81 122 ASN A N 1
ATOM 847 C CA . ASN A 1 122 ? -5.069 -1.045 17.237 1.00 35.44 122 ASN A CA 1
ATOM 848 C C . ASN A 1 122 ? -5.799 -2.155 16.494 1.00 36.35 122 ASN A C 1
ATOM 849 O O . ASN A 1 122 ? -6.201 -3.160 17.081 1.00 34.93 122 ASN A O 1
ATOM 854 N N . LYS A 1 123 ? -5.953 -1.953 15.190 1.00 37.26 123 LYS A N 1
ATOM 855 C CA . LYS A 1 123 ? -6.628 -2.904 14.322 1.00 38.89 123 LYS A CA 1
ATOM 856 C C . LYS A 1 123 ? -5.906 -4.247 14.223 1.00 39.16 123 LYS A C 1
ATOM 857 O O . LYS A 1 123 ? -6.535 -5.300 14.315 1.00 40.13 123 LYS A O 1
ATOM 863 N N . ASN A 1 124 ? -4.589 -4.226 14.043 1.00 39.38 124 ASN A N 1
ATOM 864 C CA . ASN A 1 124 ? -3.857 -5.476 13.923 1.00 40.69 124 ASN A CA 1
ATOM 865 C C . ASN A 1 124 ? -3.839 -6.341 15.177 1.00 40.93 124 ASN A C 1
ATOM 866 O O . ASN A 1 124 ? -4.014 -7.557 15.084 1.00 39.34 124 ASN A O 1
ATOM 871 N N . VAL A 1 125 ? -3.638 -5.740 16.348 1.00 41.25 125 VAL A N 1
ATOM 872 C CA . VAL A 1 125 ? -3.620 -6.539 17.565 1.00 41.57 125 VAL A CA 1
ATOM 873 C C . VAL A 1 125 ? -4.956 -7.258 17.736 1.00 41.87 125 VAL A C 1
ATOM 874 O O . VAL A 1 125 ? -5.029 -8.302 18.379 1.00 41.91 125 VAL A O 1
ATOM 878 N N . GLN A 1 126 ? -6.006 -6.700 17.143 1.00 42.85 126 GLN A N 1
ATOM 879 C CA . GLN A 1 126 ? -7.349 -7.282 17.212 1.00 43.47 126 GLN A CA 1
ATOM 880 C C . GLN A 1 126 ? -7.572 -8.380 16.174 1.00 43.83 126 GLN A C 1
ATOM 881 O O . GLN A 1 126 ? -8.516 -9.178 16.365 1.00 44.64 126 GLN A O 1
#

Nearest PDB structures (foldseek):
  2qgo-assembly1_A  TM=1.009E+00  e=1.955E-25  Lactobacillus acidophilus NCFM
  2p2e-assembly1_A  TM=8.504E-01  e=3.273E-06  Ligilactobacillus salivarius UCC118
  2d2a-assembly2_A  TM=5.940E-01  e=5.363E-02  Escherichia coli
  3jzd-assembly1_B  TM=2.678E-01  e=5.515E+00  Cupriavidus pinatubonensis JMP134

Foldseek 3Di:
DAEEEDPQRCVVCVVVPQQAFQWEKFCAPPPDLQHPCIAIETDRDDDVQWPAAHHYPPPGNYTYHPVRVVLADAHKYWYADPHAIWIAHPVGTSHGHYYYYHRVVSNVVVVVVD

B-factor: mean 30.53,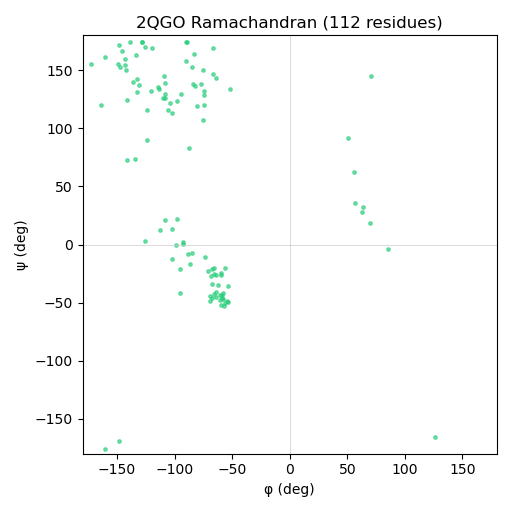 std 6.32, range [19.08, 50.53]

Radius of gyration: 13.3 Å; Cα contacts (8 Å, |Δi|>4): 224; chains: 1; bounding box: 30×40×28 Å

Solvent-accessible surface area: 6544 Å² total; per-residue (Å²): 86,56,3,135,4,46,119,81,0,24,67,38,1,116,148,128,131,6,34,111,47,15,0,0,0,5,17,21,109,57,68,38,78,3,30,139,98,10,0,2,0,49,20,99,156,79,13,117,90,20,81,34,149,4,61,34,176,59,145,12,120,3,26,0,14,86,123,7,74,103,92,15,4,68,74,1,54,0,38,39,77,104,60,31,4,20,0,33,16,104,148,34,127,53,15,33,66,10,63,31,8,56,0,66,39,27,66,132,60,67,157,110,130,184

Organism: Lactobacillus acidophilus (strain ATCC 700396 / NCK56 / N2 / NCFM) (NCBI:txid272621)

CATH classification: 2.60.300.12

Secondary structure (DSSP, 8-state):
-BEEE-HHHHHHHHHTT-TTSEEEEEE-SS-STT---EEEEEESS--TT--EE-B-SS--EEEE-HHHHTTS-SSEEEEEETTEEEEEETTEEEEEEEEEEEHHHHHHHHHHH-